Protein AF-A0A930JWF8-F1 (afdb_monomer_lite)

pLDDT: mean 94.95, std 2.82, range [85.69, 97.81]

Secondary structure (DSSP, 8-state):
-EEEEE-SSHHHHHHHHHHHHT-TT-EEEEEE-SS-HHHHHHHHHHTT-SEEE-

Sequence (54 aa):
MRISIIGTGMIATEVISMLRTEGKGIEITSLFSHSDKDKAQSLAKANRIAHVYT

Radius of gyration: 10.11 Å; chains: 1; bounding box: 22×17×26 Å

Foldseek 3Di:
DEDEEEALDPVSLVVLVCCVVPVPPYHHAEYEHDPDQVSQVVSCVVSVHNYYHD

Structure (mmCIF, N/CA/C/O backbone):
data_AF-A0A930JWF8-F1
#
_entry.id   AF-A0A930JWF8-F1
#
loop_
_atom_site.group_PDB
_atom_site.id
_atom_site.type_symbol
_atom_site.label_atom_id
_atom_site.label_alt_id
_atom_site.label_comp_id
_atom_site.label_asym_id
_atom_site.label_entity_id
_atom_site.label_seq_id
_atom_site.pdbx_PDB_ins_code
_atom_site.Cartn_x
_atom_site.Cartn_y
_atom_site.Cartn_z
_atom_site.occupancy
_atom_site.B_iso_or_equiv
_atom_site.auth_seq_id
_atom_site.auth_comp_id
_atom_site.auth_asym_id
_atom_site.auth_atom_id
_atom_site.pdbx_PDB_model_num
ATOM 1 N N . MET A 1 1 ? -10.168 9.882 5.416 1.00 93.50 1 MET A N 1
ATOM 2 C CA . MET A 1 1 ? -9.428 10.534 4.311 1.00 93.50 1 MET A CA 1
ATOM 3 C C . MET A 1 1 ? -8.732 9.460 3.490 1.00 93.50 1 MET A C 1
ATOM 5 O O . MET A 1 1 ? -8.288 8.481 4.074 1.00 93.50 1 MET A O 1
ATOM 9 N N . ARG A 1 2 ? -8.664 9.603 2.165 1.00 95.31 2 ARG A N 1
ATOM 10 C CA . ARG A 1 2 ? -8.023 8.623 1.274 1.00 95.31 2 ARG A CA 1
ATOM 11 C C . ARG A 1 2 ? -6.827 9.252 0.588 1.00 95.31 2 ARG A C 1
ATOM 13 O O . ARG A 1 2 ? -6.946 10.380 0.119 1.00 95.31 2 ARG A O 1
ATOM 20 N N . ILE A 1 3 ? -5.711 8.531 0.540 1.00 96.38 3 ILE A N 1
ATOM 21 C CA . ILE A 1 3 ? -4.484 9.020 -0.092 1.00 96.38 3 ILE A CA 1
ATOM 22 C C . ILE A 1 3 ? -3.846 7.975 -1.008 1.00 96.38 3 ILE A C 1
ATOM 24 O O . ILE A 1 3 ? -4.104 6.768 -0.899 1.00 96.38 3 ILE A O 1
ATOM 28 N N . SER A 1 4 ? -2.975 8.479 -1.876 1.00 97.50 4 SER A N 1
ATOM 29 C CA . SER A 1 4 ? -2.057 7.720 -2.720 1.00 97.50 4 SER A CA 1
ATOM 30 C C . SER A 1 4 ? -0.623 8.050 -2.322 1.00 97.50 4 SER A C 1
ATOM 32 O O . SER A 1 4 ? -0.333 9.191 -1.960 1.00 97.50 4 SER A O 1
ATOM 34 N N . ILE A 1 5 ? 0.274 7.071 -2.412 1.00 96.88 5 I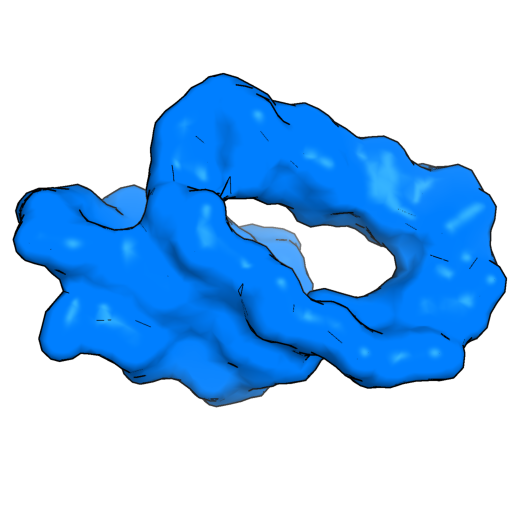LE A N 1
ATOM 35 C CA . ILE A 1 5 ? 1.705 7.264 -2.158 1.00 96.88 5 ILE A CA 1
ATOM 36 C C . ILE A 1 5 ? 2.486 7.075 -3.454 1.00 96.88 5 ILE A C 1
ATOM 38 O O . ILE A 1 5 ? 2.247 6.134 -4.207 1.00 96.88 5 ILE A O 1
ATOM 42 N N . ILE A 1 6 ? 3.424 7.985 -3.703 1.00 96.38 6 ILE A N 1
ATOM 43 C CA . ILE A 1 6 ? 4.308 7.975 -4.867 1.00 96.38 6 ILE A CA 1
ATOM 44 C C . ILE A 1 6 ? 5.729 7.701 -4.373 1.00 96.38 6 ILE A C 1
ATOM 46 O O . ILE A 1 6 ? 6.265 8.434 -3.544 1.00 96.38 6 ILE A O 1
ATOM 50 N N . GLY A 1 7 ? 6.339 6.651 -4.913 1.00 95.56 7 GLY A N 1
ATOM 51 C CA . GLY A 1 7 ? 7.674 6.184 -4.570 1.00 95.56 7 GLY A CA 1
ATOM 52 C C . GLY A 1 7 ? 7.677 5.018 -3.582 1.00 95.56 7 GLY A C 1
ATOM 53 O O . GLY A 1 7 ? 6.708 4.740 -2.884 1.00 95.56 7 GLY A O 1
ATOM 54 N N . THR A 1 8 ? 8.815 4.332 -3.521 1.00 96.06 8 THR A N 1
ATOM 55 C CA . THR A 1 8 ? 9.083 3.187 -2.627 1.00 96.06 8 THR A CA 1
ATOM 56 C C . THR A 1 8 ? 10.320 3.421 -1.755 1.00 96.06 8 THR A C 1
ATOM 58 O O . THR A 1 8 ? 10.831 2.507 -1.103 1.00 96.06 8 THR A O 1
ATOM 61 N N . GLY A 1 9 ? 10.852 4.645 -1.781 1.00 94.75 9 GLY A N 1
ATOM 62 C CA . GLY A 1 9 ? 12.003 5.063 -0.990 1.00 94.75 9 GLY A CA 1
ATOM 63 C C . GLY A 1 9 ? 11.663 5.271 0.485 1.00 94.75 9 GLY A C 1
ATOM 64 O O . GLY A 1 9 ? 10.536 5.051 0.922 1.00 94.75 9 GLY A O 1
ATOM 65 N N . MET A 1 10 ? 12.653 5.753 1.233 1.00 96.19 10 MET A N 1
ATOM 66 C CA . MET A 1 10 ? 12.578 5.954 2.684 1.00 96.19 10 MET A CA 1
ATOM 67 C C . MET A 1 10 ? 11.360 6.782 3.126 1.00 96.19 10 MET A C 1
ATOM 69 O O . MET A 1 10 ? 10.690 6.433 4.090 1.00 96.19 10 MET A O 1
ATOM 73 N N . ILE A 1 11 ? 11.029 7.847 2.390 1.00 96.00 11 ILE A N 1
ATOM 74 C CA . ILE A 1 11 ? 9.885 8.711 2.723 1.00 96.00 11 ILE A CA 1
ATOM 75 C C . ILE A 1 11 ? 8.571 7.931 2.625 1.00 96.00 11 ILE A C 1
ATOM 77 O O . ILE A 1 11 ? 7.752 7.982 3.536 1.00 96.00 11 ILE A O 1
ATOM 81 N N . ALA A 1 12 ? 8.376 7.177 1.540 1.00 95.94 12 ALA A N 1
A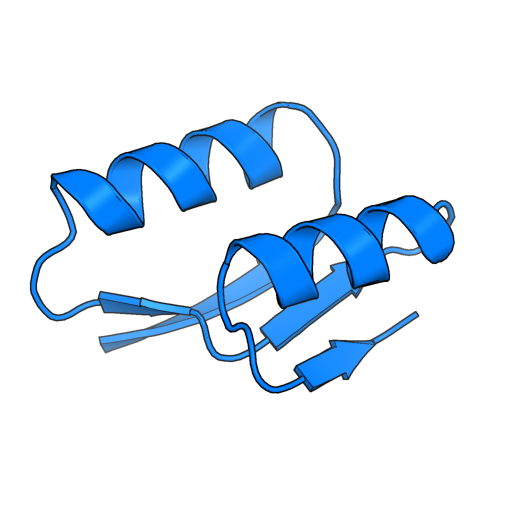TOM 82 C CA . ALA A 1 12 ? 7.163 6.391 1.349 1.00 95.94 12 ALA A CA 1
ATOM 83 C C . ALA A 1 12 ? 7.008 5.333 2.447 1.00 95.94 12 ALA A C 1
ATOM 85 O O . ALA A 1 12 ? 5.917 5.165 2.984 1.00 95.94 12 ALA A O 1
ATOM 86 N N . THR A 1 13 ? 8.096 4.652 2.818 1.00 96.12 13 THR A N 1
ATOM 87 C CA . THR A 1 13 ? 8.058 3.635 3.875 1.00 96.12 13 THR A CA 1
ATOM 88 C C . THR A 1 13 ? 7.745 4.229 5.245 1.00 96.12 13 THR A C 1
ATOM 90 O O . THR A 1 13 ? 6.916 3.672 5.963 1.00 96.12 13 THR A O 1
ATOM 93 N N . GLU A 1 14 ? 8.339 5.375 5.580 1.00 97.31 14 GLU A N 1
ATOM 94 C CA . GLU A 1 14 ? 8.121 6.032 6.872 1.00 97.31 14 GLU A CA 1
ATOM 95 C C . GLU A 1 14 ? 6.692 6.569 6.994 1.00 97.31 14 GLU A C 1
ATOM 97 O O . GLU A 1 14 ? 6.014 6.340 7.994 1.00 97.31 14 GLU A O 1
ATOM 102 N N . VAL A 1 15 ? 6.182 7.197 5.930 1.00 96.25 15 VAL A N 1
ATOM 103 C CA . VAL A 1 15 ? 4.799 7.688 5.879 1.00 96.25 15 VAL A CA 1
ATOM 104 C C . VAL A 1 15 ? 3.803 6.537 6.006 1.00 96.25 15 VAL A C 1
ATOM 106 O O . VAL A 1 15 ? 2.833 6.656 6.751 1.00 96.25 15 VAL A O 1
ATOM 109 N N . ILE A 1 16 ? 4.032 5.409 5.325 1.00 96.06 16 ILE A N 1
ATOM 110 C CA . ILE A 1 16 ? 3.173 4.224 5.466 1.00 96.06 16 ILE A CA 1
ATOM 111 C C . ILE A 1 16 ? 3.161 3.736 6.919 1.00 96.06 16 ILE A C 1
ATOM 113 O O . ILE A 1 16 ? 2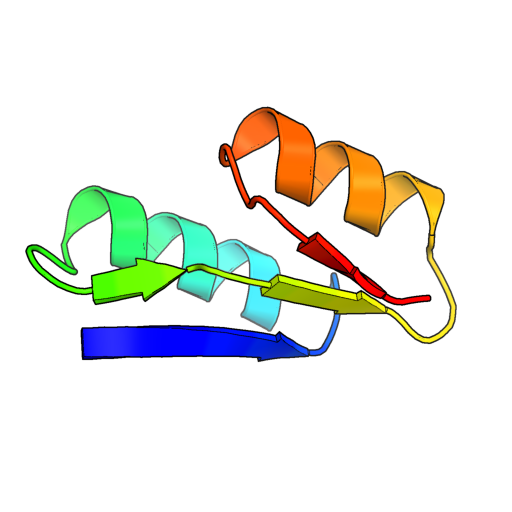.086 3.457 7.450 1.00 96.06 16 ILE A O 1
ATOM 117 N N . SER A 1 17 ? 4.335 3.643 7.549 1.00 95.50 17 SER A N 1
ATOM 118 C CA . SER A 1 17 ? 4.476 3.202 8.940 1.00 95.50 17 SER A CA 1
ATOM 119 C C . SER A 1 17 ? 3.705 4.118 9.894 1.00 95.50 17 SER A C 1
ATOM 121 O O . SER A 1 17 ? 2.784 3.660 10.573 1.00 95.50 17 SER A O 1
ATOM 123 N N . MET A 1 18 ? 3.991 5.424 9.850 1.00 96.06 18 MET A N 1
ATOM 124 C CA . MET A 1 18 ? 3.360 6.430 10.709 1.00 96.06 18 MET A CA 1
ATOM 125 C C . MET A 1 18 ? 1.839 6.486 10.516 1.00 96.06 18 MET A C 1
ATOM 127 O O . MET A 1 18 ? 1.076 6.517 11.480 1.00 96.06 18 MET A O 1
ATOM 131 N N . LEU A 1 19 ? 1.349 6.425 9.275 1.00 95.06 19 LEU A N 1
ATOM 132 C CA . LEU A 1 19 ? -0.094 6.458 9.029 1.00 95.06 19 LEU A CA 1
ATOM 133 C C . LEU A 1 19 ? -0.812 5.205 9.541 1.00 95.06 19 LEU A C 1
ATOM 135 O O . LEU A 1 19 ? -1.982 5.289 9.914 1.00 95.06 19 LEU A O 1
ATOM 139 N N . ARG A 1 20 ? -0.135 4.052 9.592 1.00 90.38 20 ARG A N 1
ATOM 140 C CA . ARG A 1 20 ? -0.709 2.831 10.172 1.00 90.38 20 ARG A CA 1
ATOM 141 C C . ARG A 1 20 ? -0.768 2.861 11.691 1.00 90.38 20 ARG A C 1
ATOM 143 O O . ARG A 1 20 ? -1.691 2.270 12.250 1.00 90.38 20 ARG A O 1
ATOM 150 N N . THR A 1 21 ? 0.198 3.498 12.343 1.00 92.69 21 THR A N 1
ATOM 151 C CA . THR A 1 21 ? 0.272 3.575 13.807 1.00 92.69 21 THR 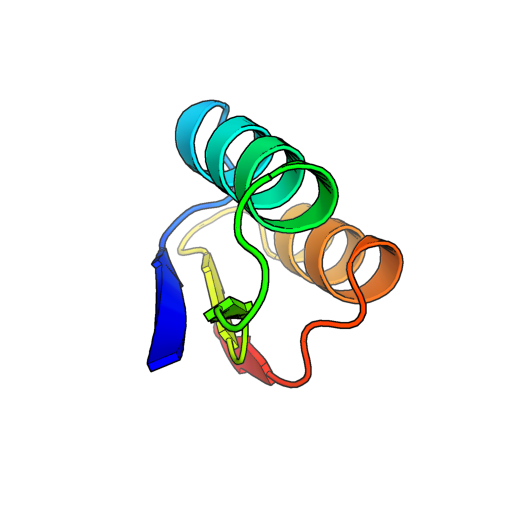A CA 1
ATOM 152 C C . THR A 1 21 ? -0.583 4.711 14.360 1.00 92.69 21 THR A C 1
ATOM 154 O O . THR A 1 21 ? -1.330 4.518 15.320 1.00 92.69 21 THR A O 1
ATOM 157 N N . GLU A 1 22 ? -0.512 5.883 13.735 1.00 92.81 22 GLU A N 1
ATOM 158 C CA . GLU A 1 22 ? -0.998 7.148 14.297 1.00 92.81 22 GLU A CA 1
ATOM 159 C C . GLU A 1 22 ? -2.117 7.779 13.459 1.00 92.81 22 GLU A C 1
ATOM 161 O O . GLU A 1 22 ? -3.016 8.425 13.999 1.00 92.81 22 GLU A O 1
ATOM 166 N N . GLY A 1 23 ? -2.126 7.536 12.145 1.00 87.75 23 GLY A N 1
ATOM 167 C CA . GLY A 1 23 ? -3.062 8.117 11.176 1.00 87.75 23 GLY A CA 1
ATOM 168 C C . GLY A 1 23 ? -4.471 7.514 11.183 1.00 87.75 23 GLY A C 1
ATOM 169 O O . GLY A 1 23 ? -5.000 7.172 10.122 1.00 87.75 23 GLY A O 1
ATOM 170 N N . LYS A 1 24 ? -5.110 7.374 12.354 1.00 85.69 24 LYS A N 1
ATOM 171 C CA . LYS A 1 24 ? -6.478 6.829 12.463 1.00 85.69 24 LYS A CA 1
ATOM 172 C C . LYS A 1 24 ? -7.438 7.586 11.533 1.00 85.69 24 LYS A C 1
ATOM 174 O O . LYS A 1 24 ? -7.594 8.798 11.630 1.00 85.69 24 LYS A O 1
ATOM 179 N N . GLY A 1 25 ? -8.099 6.853 10.634 1.00 91.44 25 GLY A N 1
ATOM 180 C CA . GLY A 1 25 ? -9.038 7.414 9.654 1.00 91.44 25 GLY A CA 1
ATOM 181 C C . GLY A 1 25 ? -8.416 7.834 8.315 1.00 91.44 25 GLY A C 1
ATOM 182 O O . GLY A 1 25 ? -9.143 8.327 7.444 1.00 91.44 25 GLY A O 1
ATOM 183 N N . ILE A 1 26 ? -7.110 7.625 8.115 1.00 94.56 26 ILE A N 1
ATOM 184 C CA . ILE A 1 26 ? -6.439 7.756 6.817 1.00 94.56 26 ILE A CA 1
ATOM 185 C C . ILE A 1 26 ? -6.269 6.364 6.201 1.00 94.56 26 ILE A C 1
ATOM 187 O O . ILE A 1 26 ? -5.671 5.468 6.788 1.00 94.56 26 ILE A O 1
ATOM 191 N N . GLU A 1 27 ? -6.806 6.184 4.998 1.00 95.00 27 GLU A N 1
ATOM 192 C CA . GLU A 1 27 ? -6.683 4.955 4.218 1.00 95.00 27 GLU A CA 1
ATOM 193 C C . GLU A 1 27 ? -5.714 5.183 3.050 1.00 95.00 27 GLU A C 1
ATOM 195 O O . GLU A 1 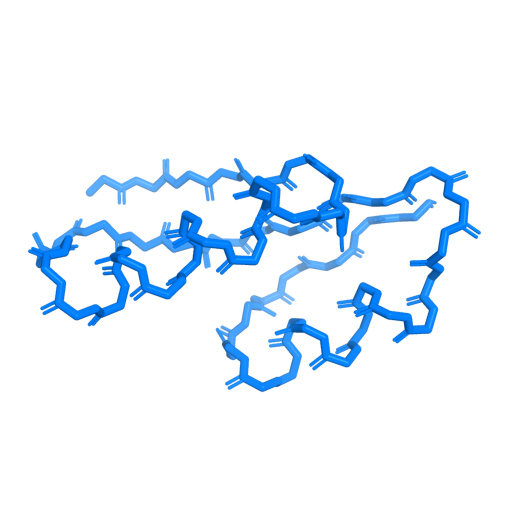27 ? -5.914 6.078 2.223 1.00 95.00 27 GLU A O 1
ATOM 200 N N . ILE A 1 28 ? -4.671 4.354 2.970 1.00 96.75 28 ILE A N 1
ATOM 201 C CA . ILE A 1 28 ? -3.746 4.325 1.833 1.00 96.75 28 ILE A CA 1
ATOM 202 C C . ILE A 1 28 ? -4.336 3.390 0.778 1.00 96.75 28 ILE A C 1
ATOM 204 O O . ILE A 1 28 ? -4.396 2.177 0.974 1.00 96.75 28 ILE A O 1
ATOM 208 N N . THR A 1 29 ? -4.784 3.958 -0.337 1.00 97.50 29 THR A N 1
ATOM 209 C CA . THR A 1 29 ? -5.546 3.220 -1.362 1.00 97.50 29 THR A CA 1
ATOM 210 C C . THR A 1 29 ? -4.680 2.740 -2.520 1.00 97.50 29 THR A C 1
ATOM 212 O O . THR A 1 29 ? -4.993 1.735 -3.159 1.00 97.50 29 THR A O 1
ATOM 215 N N . SER A 1 30 ? -3.586 3.450 -2.795 1.00 97.81 30 SER A N 1
ATOM 216 C CA . SER A 1 30 ? -2.720 3.172 -3.936 1.00 97.81 30 SER A CA 1
ATOM 217 C C . SER A 1 30 ? -1.259 3.531 -3.680 1.00 97.81 30 SER A C 1
ATOM 219 O O . SER A 1 30 ? -0.953 4.448 -2.914 1.00 97.81 30 SER A O 1
ATOM 221 N N . LEU A 1 31 ? -0.368 2.800 -4.349 1.00 97.50 31 LEU A N 1
ATOM 222 C CA . LEU A 1 31 ? 1.077 3.004 -4.357 1.00 97.50 31 LEU A CA 1
ATOM 223 C C . LEU A 1 31 ? 1.577 3.054 -5.806 1.00 97.50 31 LEU A C 1
ATOM 225 O O . LEU A 1 31 ? 1.239 2.180 -6.601 1.00 97.50 31 LEU A O 1
ATOM 229 N N . PHE A 1 32 ? 2.391 4.051 -6.143 1.00 97.31 32 PHE A N 1
ATOM 230 C CA . PHE A 1 32 ? 3.047 4.176 -7.445 1.00 97.31 32 PHE A CA 1
ATOM 231 C C . PHE A 1 32 ? 4.572 4.072 -7.310 1.00 97.31 32 PHE A C 1
ATOM 233 O O . PHE A 1 32 ? 5.141 4.623 -6.369 1.00 97.31 32 PHE A O 1
ATOM 240 N N . SER A 1 33 ? 5.252 3.429 -8.262 1.00 95.81 33 SER A N 1
ATOM 241 C CA . SER A 1 33 ? 6.721 3.359 -8.328 1.00 95.81 33 SER A CA 1
ATOM 242 C C . SER A 1 33 ? 7.213 3.404 -9.771 1.00 95.81 33 SER A C 1
ATOM 244 O O . SER A 1 33 ? 6.782 2.586 -10.566 1.00 95.81 33 SER A O 1
ATOM 246 N N . HIS A 1 34 ? 8.149 4.301 -10.098 1.00 91.88 34 HIS A N 1
ATOM 247 C CA . HIS A 1 34 ? 8.647 4.479 -11.473 1.00 91.88 34 HIS A CA 1
ATOM 248 C C . HIS A 1 34 ? 9.822 3.560 -11.859 1.00 91.88 34 HIS A C 1
ATOM 250 O O . HIS A 1 34 ? 10.260 3.581 -13.006 1.00 91.88 34 HIS A O 1
ATOM 256 N N . SER A 1 35 ? 10.415 2.836 -10.906 1.00 88.00 35 SER A N 1
ATOM 257 C CA . SER A 1 35 ? 11.661 2.081 -11.137 1.00 88.00 35 SER A CA 1
ATOM 258 C C . SER A 1 35 ? 11.722 0.745 -10.405 1.00 88.00 35 SER A C 1
ATOM 260 O O . SER A 1 35 ? 12.248 -0.219 -10.951 1.00 88.00 35 S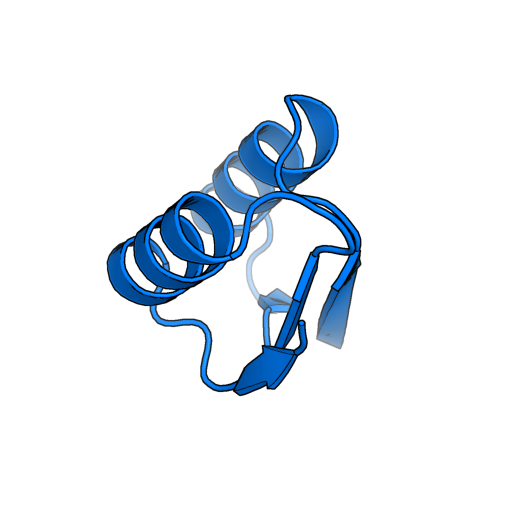ER A O 1
ATOM 262 N N . ASP A 1 36 ? 11.152 0.653 -9.202 1.00 91.44 36 ASP A N 1
ATOM 263 C CA . ASP A 1 36 ? 11.238 -0.549 -8.367 1.00 91.44 36 ASP A CA 1
ATOM 264 C C . ASP A 1 36 ? 9.847 -1.159 -8.139 1.00 91.44 36 ASP A C 1
ATOM 266 O O . ASP A 1 36 ? 9.141 -0.834 -7.173 1.00 91.44 36 ASP A O 1
ATOM 270 N N . LYS A 1 37 ? 9.426 -1.989 -9.101 1.00 93.75 37 LYS A N 1
ATOM 271 C CA . LYS A 1 37 ? 8.119 -2.662 -9.126 1.00 93.75 37 LYS A CA 1
ATOM 272 C C . LYS A 1 37 ? 8.000 -3.740 -8.054 1.00 93.75 37 LYS A C 1
ATOM 274 O O . LYS A 1 37 ? 6.964 -3.823 -7.394 1.00 93.75 37 LYS A O 1
ATOM 279 N N . ASP A 1 38 ? 9.046 -4.531 -7.849 1.00 95.44 38 ASP A N 1
ATOM 280 C CA . ASP A 1 38 ? 9.028 -5.633 -6.884 1.00 95.44 38 ASP A CA 1
ATOM 281 C C . ASP A 1 38 ? 8.925 -5.104 -5.454 1.00 95.44 38 ASP A C 1
ATOM 283 O O . ASP A 1 38 ? 8.126 -5.598 -4.646 1.00 95.44 38 ASP A O 1
ATOM 287 N N . LYS A 1 39 ? 9.649 -4.020 -5.152 1.00 95.25 39 LYS A N 1
ATOM 288 C CA . LYS A 1 39 ? 9.509 -3.330 -3.871 1.00 95.25 39 LYS A CA 1
ATOM 289 C C . LYS A 1 39 ? 8.129 -2.705 -3.708 1.00 95.25 39 LYS A C 1
ATOM 291 O O . LYS A 1 39 ? 7.576 -2.774 -2.612 1.00 95.25 39 LYS A O 1
ATOM 296 N N . ALA A 1 40 ? 7.542 -2.145 -4.770 1.00 96.00 40 ALA A N 1
ATOM 297 C CA . ALA A 1 40 ? 6.184 -1.602 -4.721 1.00 96.00 40 ALA A CA 1
ATOM 298 C C . ALA A 1 40 ? 5.151 -2.687 -4.390 1.00 96.00 40 ALA A C 1
ATOM 300 O O . ALA A 1 40 ? 4.340 -2.512 -3.480 1.00 96.00 40 ALA A O 1
ATOM 301 N N . GLN A 1 41 ? 5.214 -3.841 -5.059 1.00 96.94 41 GLN A N 1
ATOM 302 C CA . GLN A 1 41 ? 4.317 -4.959 -4.762 1.00 96.94 41 GLN A CA 1
ATOM 303 C C . GLN A 1 41 ? 4.517 -5.496 -3.341 1.00 96.94 41 GLN A C 1
ATOM 305 O O . GLN A 1 41 ? 3.540 -5.751 -2.634 1.00 96.94 41 GLN A O 1
ATOM 310 N N . SER A 1 42 ? 5.769 -5.610 -2.894 1.00 96.50 42 SER A N 1
ATOM 311 C CA . SER A 1 42 ? 6.099 -6.065 -1.540 1.00 96.50 42 SER A CA 1
ATOM 312 C C . SER A 1 42 ? 5.550 -5.115 -0.471 1.00 96.50 42 SER A C 1
ATOM 314 O O . SER A 1 42 ? 4.889 -5.559 0.471 1.00 96.50 42 SER A O 1
ATOM 316 N N . LEU A 1 43 ? 5.744 -3.803 -0.650 1.00 95.75 43 LEU A N 1
ATOM 317 C CA . LEU A 1 43 ? 5.200 -2.765 0.229 1.00 95.75 43 LEU A CA 1
ATOM 318 C C . LEU A 1 43 ? 3.676 -2.788 0.258 1.00 95.75 43 LEU A C 1
ATOM 320 O O . LEU A 1 43 ? 3.089 -2.753 1.340 1.00 95.75 43 LEU A O 1
ATOM 324 N N . ALA A 1 44 ? 3.037 -2.878 -0.907 1.00 96.50 44 ALA A N 1
ATOM 325 C CA . ALA A 1 44 ? 1.587 -2.919 -1.004 1.00 96.50 44 ALA A CA 1
ATOM 326 C C . ALA A 1 44 ? 1.002 -4.153 -0.314 1.00 96.50 44 ALA A C 1
ATOM 328 O O . ALA A 1 44 ? 0.048 -4.023 0.449 1.00 96.50 44 ALA A O 1
ATOM 329 N N . LYS A 1 45 ? 1.610 -5.331 -0.494 1.00 97.06 45 LYS A N 1
ATOM 330 C CA . LYS A 1 45 ? 1.176 -6.572 0.161 1.00 97.06 45 LYS A CA 1
ATOM 331 C C . LYS A 1 45 ? 1.325 -6.498 1.680 1.00 97.06 45 LYS A C 1
ATOM 333 O O . LYS A 1 45 ? 0.365 -6.781 2.396 1.00 97.06 45 LYS A O 1
ATOM 338 N N . ALA A 1 46 ? 2.494 -6.075 2.169 1.00 96.25 46 ALA A N 1
ATOM 339 C CA . ALA A 1 46 ? 2.757 -5.918 3.602 1.00 96.25 46 ALA A CA 1
ATOM 340 C C . ALA A 1 46 ? 1.780 -4.931 4.260 1.00 96.25 46 ALA A C 1
ATOM 342 O O . ALA A 1 46 ? 1.382 -5.102 5.410 1.00 96.25 46 ALA A O 1
ATOM 343 N N . ASN A 1 47 ? 1.346 -3.930 3.494 1.00 95.06 47 ASN A N 1
ATOM 344 C CA . ASN A 1 47 ? 0.489 -2.855 3.959 1.00 95.06 47 ASN A CA 1
ATOM 345 C C . ASN A 1 47 ? -0.912 -2.901 3.355 1.00 95.06 47 ASN A C 1
ATOM 347 O O . ASN A 1 47 ? -1.547 -1.859 3.313 1.00 95.06 47 ASN A O 1
ATOM 351 N N . ARG A 1 48 ? -1.415 -4.049 2.884 1.00 95.44 48 ARG A N 1
ATOM 352 C CA . ARG A 1 48 ? -2.794 -4.207 2.370 1.00 95.44 48 ARG A CA 1
ATOM 353 C C . ARG A 1 48 ? -3.274 -3.039 1.476 1.00 95.44 48 ARG A C 1
ATOM 355 O O . ARG A 1 48 ? -4.406 -2.586 1.617 1.00 95.44 48 ARG A O 1
ATOM 362 N N . ILE A 1 49 ? -2.400 -2.516 0.614 1.00 96.88 49 ILE A N 1
ATOM 363 C CA . ILE A 1 49 ? -2.713 -1.415 -0.307 1.00 96.88 49 ILE A CA 1
ATOM 364 C C . ILE A 1 49 ? -3.337 -2.034 -1.556 1.00 96.88 49 ILE A C 1
ATOM 366 O O . ILE A 1 49 ? -2.740 -2.918 -2.168 1.00 96.88 49 ILE A O 1
ATOM 370 N N . ALA A 1 50 ? -4.541 -1.589 -1.913 1.00 95.94 50 ALA A N 1
ATOM 371 C CA . ALA A 1 50 ? -5.361 -2.246 -2.929 1.00 95.94 50 ALA A CA 1
ATOM 372 C C . ALA A 1 50 ? -4.791 -2.131 -4.350 1.00 95.94 50 ALA A C 1
ATOM 374 O O . ALA A 1 50 ? -4.876 -3.082 -5.125 1.00 95.94 50 ALA A O 1
ATOM 375 N N . HIS A 1 51 ? -4.209 -0.981 -4.697 1.00 97.69 51 HIS A N 1
ATOM 376 C CA . HIS A 1 51 ? -3.768 -0.704 -6.062 1.00 97.69 51 HIS A CA 1
ATOM 377 C C . HIS A 1 51 ? -2.275 -0.385 -6.128 1.00 97.69 51 HIS A C 1
ATOM 379 O O . HIS A 1 51 ? -1.768 0.437 -5.363 1.00 97.69 51 HIS A O 1
ATOM 385 N N . VAL A 1 52 ? -1.581 -1.007 -7.080 1.00 97.38 52 VAL A N 1
ATOM 386 C CA . VAL A 1 52 ? -0.174 -0.730 -7.382 1.00 97.38 52 VAL A CA 1
ATOM 387 C C . VAL A 1 52 ? -0.058 -0.299 -8.835 1.00 97.38 52 VAL A C 1
ATOM 389 O O . VAL A 1 52 ? -0.498 -1.019 -9.729 1.00 97.38 52 VAL A O 1
ATOM 392 N N . TYR A 1 53 ? 0.553 0.860 -9.050 1.00 96.00 53 TYR A N 1
ATOM 393 C CA . TYR A 1 53 ? 0.868 1.408 -10.362 1.00 96.00 53 TYR A CA 1
ATOM 394 C C . TYR A 1 53 ? 2.386 1.421 -10.548 1.00 96.00 53 TYR A C 1
ATOM 396 O O . TYR A 1 53 ? 3.131 1.695 -9.603 1.00 96.00 53 TYR A O 1
ATOM 404 N N . THR A 1 54 ? 2.845 1.087 -11.750 1.00 86.25 54 THR A N 1
ATOM 405 C CA . THR A 1 54 ? 4.270 0.951 -12.071 1.00 86.25 54 THR A CA 1
ATOM 406 C C . THR A 1 54 ? 4.543 1.532 -13.437 1.00 86.25 54 THR A C 1
ATOM 408 O O . THR A 1 54 ? 3.782 1.123 -14.344 1.00 86.25 54 THR A O 1
#